Protein AF-A0A816QU02-F1 (afdb_monomer)

Secondary structure (DSSP, 8-state):
-----PPP------------------------------------------TTS-----------TT--TT-EEETTEEE----STT-PPTT--PPPHHHHHHHGGGGTT---SSS--SSSBPP-SSSS--EE-STTTTS-S--SS--EET-

pLDDT: mean 75.68, std 21.45, range [37.53, 97.0]

Solvent-accessible surface area (backbone atoms only — not comparable to full-atom values): 10124 Å² total; per-residue (Å²): 136,88,85,83,83,84,85,86,84,86,83,86,82,86,84,86,83,88,80,88,88,80,92,78,94,74,84,91,70,91,75,84,80,80,82,79,82,77,82,79,80,78,71,81,77,75,85,62,84,65,86,78,71,82,71,80,72,74,79,54,89,49,80,61,92,73,59,54,89,41,38,38,75,55,73,62,41,67,46,68,48,62,26,54,84,70,62,60,60,93,96,54,73,67,52,40,62,73,56,43,72,64,47,21,68,64,38,37,64,19,32,52,68,84,34,64,24,91,53,40,61,42,68,38,64,46,99,63,63,43,31,5,35,69,94,43,41,61,42,75,49,65,20,90,57,29,51,36,81,75,73

Structure (mmCIF, N/CA/C/O backbone):
data_AF-A0A816QU02-F1
#
_entry.id   AF-A0A816QU02-F1
#
loop_
_atom_site.group_PDB
_atom_site.id
_atom_site.type_symbol
_atom_site.label_atom_id
_atom_site.label_alt_id
_atom_site.label_comp_id
_atom_site.label_asym_id
_atom_site.label_entity_id
_atom_site.label_seq_id
_atom_site.pdbx_PDB_ins_code
_atom_site.Cartn_x
_atom_site.Cartn_y
_atom_site.Cartn_z
_atom_site.occupancy
_atom_site.B_iso_or_equiv
_atom_site.auth_seq_id
_atom_site.auth_comp_id
_atom_site.auth_asym_id
_atom_site.auth_atom_id
_atom_site.pdbx_PDB_model_num
ATOM 1 N N . ALA A 1 1 ? 22.521 -10.669 -33.849 1.00 44.19 1 ALA A N 1
ATOM 2 C CA . ALA A 1 1 ? 23.057 -11.299 -32.629 1.00 44.19 1 ALA A CA 1
ATOM 3 C C . ALA A 1 1 ? 23.754 -10.208 -31.837 1.00 44.19 1 ALA A C 1
ATOM 5 O O . ALA A 1 1 ? 24.715 -9.640 -32.338 1.00 44.19 1 ALA A O 1
ATOM 6 N N . THR A 1 2 ? 23.190 -9.823 -30.696 1.00 39.41 2 THR A N 1
ATOM 7 C CA . THR A 1 2 ? 23.664 -8.689 -29.894 1.00 39.41 2 THR A CA 1
ATOM 8 C C . THR A 1 2 ? 24.495 -9.252 -28.750 1.00 39.41 2 THR A C 1
ATOM 10 O O . THR A 1 2 ? 23.981 -10.009 -27.931 1.00 39.41 2 THR A O 1
ATOM 13 N N . THR A 1 3 ? 25.791 -8.959 -28.749 1.00 37.53 3 THR A N 1
ATOM 14 C CA . THR A 1 3 ? 26.752 -9.481 -27.773 1.00 37.53 3 THR A CA 1
ATOM 15 C C . THR A 1 3 ? 26.798 -8.537 -26.574 1.00 37.53 3 THR A C 1
ATOM 17 O O . THR A 1 3 ? 27.266 -7.407 -26.698 1.00 37.53 3 THR A O 1
ATOM 20 N N . THR A 1 4 ? 26.294 -8.978 -25.422 1.00 43.50 4 THR A N 1
ATOM 21 C CA . THR A 1 4 ? 26.358 -8.215 -24.167 1.00 43.50 4 THR A CA 1
ATOM 22 C C . THR A 1 4 ? 27.614 -8.616 -23.398 1.00 43.50 4 THR A C 1
ATOM 24 O O . THR A 1 4 ? 27.720 -9.739 -22.910 1.00 43.50 4 THR A O 1
ATOM 27 N N . THR A 1 5 ? 28.575 -7.698 -23.302 1.00 41.12 5 THR A N 1
ATOM 28 C CA . THR A 1 5 ? 29.811 -7.852 -22.523 1.00 41.12 5 THR A CA 1
ATOM 29 C C . THR A 1 5 ? 29.542 -7.472 -21.068 1.00 41.12 5 THR A C 1
ATOM 31 O O . THR A 1 5 ? 29.251 -6.313 -20.779 1.00 41.12 5 THR A O 1
ATOM 34 N N . ALA A 1 6 ? 29.634 -8.431 -20.146 1.00 41.62 6 ALA A N 1
ATOM 35 C CA . ALA A 1 6 ? 29.577 -8.166 -18.710 1.00 41.62 6 ALA A CA 1
ATOM 36 C C . ALA A 1 6 ? 30.944 -7.667 -18.212 1.00 41.62 6 ALA A C 1
ATOM 38 O O . ALA A 1 6 ? 31.968 -8.307 -18.454 1.00 41.62 6 ALA A O 1
ATOM 39 N N . ALA A 1 7 ? 30.961 -6.519 -17.533 1.00 43.09 7 ALA A N 1
ATOM 40 C CA . ALA A 1 7 ? 32.148 -5.974 -16.885 1.00 43.09 7 ALA A CA 1
ATOM 41 C C . ALA A 1 7 ? 32.242 -6.488 -15.440 1.00 43.09 7 ALA A C 1
ATOM 43 O O . ALA A 1 7 ? 31.294 -6.361 -14.666 1.00 43.09 7 ALA A O 1
ATOM 44 N N . THR A 1 8 ? 33.395 -7.050 -15.083 1.00 49.03 8 THR A N 1
ATOM 45 C CA . THR A 1 8 ? 33.705 -7.539 -13.734 1.00 49.03 8 THR A CA 1
ATOM 46 C C . THR A 1 8 ? 34.534 -6.485 -13.003 1.00 49.03 8 THR A C 1
ATOM 48 O O . THR A 1 8 ? 35.622 -6.134 -13.457 1.00 49.03 8 THR A O 1
ATOM 51 N N . THR A 1 9 ? 34.042 -5.976 -11.872 1.00 49.06 9 THR A N 1
ATOM 52 C CA . THR A 1 9 ? 34.770 -5.027 -11.014 1.00 49.06 9 THR A CA 1
ATOM 53 C C . THR A 1 9 ? 35.273 -5.741 -9.763 1.00 49.06 9 THR A C 1
ATOM 55 O O . THR A 1 9 ? 34.483 -6.245 -8.970 1.00 49.06 9 THR A O 1
ATOM 58 N N . THR A 1 10 ? 36.593 -5.776 -9.581 1.00 44.19 10 THR A N 1
ATOM 59 C CA . THR A 1 10 ? 37.257 -6.352 -8.403 1.00 44.19 10 THR A CA 1
ATOM 60 C C . THR A 1 10 ? 37.501 -5.256 -7.368 1.00 44.19 10 THR A C 1
ATOM 62 O O . THR A 1 10 ? 38.165 -4.267 -7.672 1.00 44.19 10 THR A O 1
ATOM 65 N N . ILE A 1 11 ? 36.988 -5.424 -6.146 1.00 51.78 11 ILE A N 1
ATOM 66 C CA . ILE A 1 11 ? 37.236 -4.512 -5.020 1.00 51.78 11 ILE A CA 1
ATOM 67 C C . ILE A 1 11 ? 38.201 -5.196 -4.048 1.00 51.78 11 ILE A C 1
ATOM 69 O O . ILE A 1 11 ? 37.881 -6.236 -3.478 1.00 51.78 11 ILE A O 1
ATOM 73 N N . THR A 1 12 ? 39.378 -4.602 -3.851 1.00 48.50 12 THR A N 1
ATOM 74 C CA . THR A 1 12 ? 40.391 -5.058 -2.888 1.00 48.50 12 THR A CA 1
ATOM 75 C C . THR A 1 12 ? 40.225 -4.286 -1.583 1.00 48.50 12 THR A C 1
ATOM 77 O O . THR A 1 12 ? 40.406 -3.070 -1.561 1.00 48.50 12 THR A O 1
ATOM 80 N N . THR A 1 13 ? 39.893 -4.971 -0.488 1.00 42.16 13 THR A N 1
ATOM 81 C CA . THR A 1 13 ? 39.843 -4.376 0.858 1.00 42.16 13 THR A CA 1
ATOM 82 C C . THR A 1 13 ? 41.033 -4.864 1.680 1.00 42.16 13 THR A C 1
ATOM 84 O O . THR A 1 13 ? 41.154 -6.050 1.977 1.00 42.16 13 THR A O 1
ATOM 87 N N . THR A 1 14 ? 41.929 -3.945 2.040 1.00 48.09 14 THR A N 1
ATOM 88 C CA . THR A 1 14 ? 43.099 -4.213 2.887 1.00 48.09 14 THR A CA 1
ATOM 89 C C . THR A 1 14 ? 42.711 -4.032 4.353 1.00 48.09 14 THR A C 1
ATOM 91 O O . THR A 1 14 ? 42.444 -2.913 4.784 1.00 48.09 14 THR A O 1
ATOM 94 N N . ALA A 1 15 ? 42.676 -5.119 5.126 1.00 40.62 15 ALA A N 1
ATOM 95 C CA . ALA A 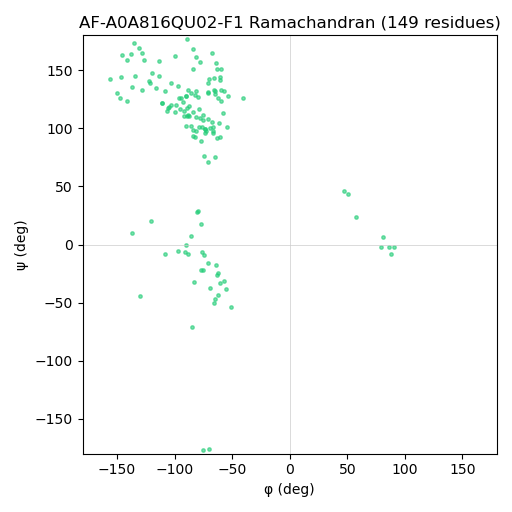1 15 ? 42.513 -5.056 6.576 1.00 40.62 15 ALA A CA 1
ATOM 96 C C . ALA A 1 15 ? 43.890 -4.957 7.255 1.00 40.62 15 ALA A C 1
ATOM 98 O O . ALA A 1 15 ? 44.718 -5.860 7.140 1.00 40.62 15 ALA A O 1
ATOM 99 N N . THR A 1 16 ? 44.131 -3.855 7.966 1.00 41.28 16 THR A N 1
ATOM 100 C CA . THR A 1 16 ? 45.348 -3.620 8.755 1.00 41.28 16 THR A CA 1
ATOM 101 C C . THR A 1 16 ? 45.122 -4.107 10.187 1.00 41.28 16 THR A C 1
ATOM 103 O O . THR A 1 16 ? 44.292 -3.549 10.898 1.00 41.28 16 THR A O 1
ATOM 106 N N . SER A 1 17 ? 45.861 -5.132 10.619 1.00 46.22 17 SER A N 1
ATOM 107 C CA . SER A 1 17 ? 45.850 -5.630 12.003 1.00 46.22 17 SER A CA 1
ATOM 108 C C . SER A 1 17 ? 47.098 -5.152 12.747 1.00 46.22 17 SER A C 1
ATOM 110 O O . SER A 1 17 ? 48.220 -5.464 12.349 1.00 46.22 17 SER A O 1
ATOM 112 N N . THR A 1 18 ? 46.918 -4.406 13.837 1.00 44.12 18 THR A N 1
ATOM 113 C CA . THR A 1 18 ? 47.986 -3.986 14.755 1.00 44.12 18 THR A CA 1
ATOM 114 C C . THR A 1 18 ? 48.318 -5.109 15.742 1.00 44.12 18 THR A C 1
ATOM 116 O O . THR A 1 18 ? 47.431 -5.711 16.340 1.00 44.12 18 THR A O 1
ATOM 119 N N . THR A 1 19 ? 49.609 -5.409 15.906 1.00 40.69 19 THR A N 1
ATOM 120 C CA . THR A 1 19 ? 50.116 -6.462 16.805 1.00 40.69 19 THR A CA 1
ATOM 121 C C . THR A 1 19 ? 50.861 -5.816 17.973 1.00 40.69 19 THR A C 1
ATOM 123 O O . THR A 1 19 ? 5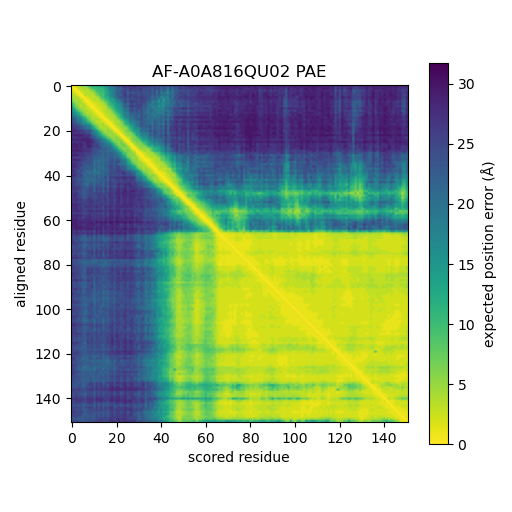1.831 -5.094 17.750 1.00 40.69 19 THR A O 1
ATOM 126 N N . SER A 1 20 ? 50.425 -6.081 19.208 1.00 47.03 20 SER A N 1
ATOM 127 C CA . SER A 1 20 ? 51.159 -5.740 20.436 1.00 47.03 20 SER A CA 1
ATOM 128 C C . SER A 1 20 ? 52.158 -6.844 20.783 1.00 47.03 20 SER A C 1
ATOM 130 O O . SER A 1 20 ? 51.810 -8.021 20.829 1.00 47.03 20 SER A O 1
ATOM 132 N N . THR A 1 21 ? 53.405 -6.455 21.039 1.00 50.50 21 THR A N 1
ATOM 133 C CA . THR A 1 21 ? 54.530 -7.336 21.378 1.00 50.50 21 THR A CA 1
ATOM 134 C C . THR A 1 21 ? 54.635 -7.586 22.882 1.00 50.50 21 THR A C 1
ATOM 136 O O . THR A 1 21 ? 54.647 -6.646 23.674 1.00 50.50 21 THR A O 1
ATOM 139 N N . THR A 1 22 ? 54.813 -8.843 23.289 1.00 43.75 22 THR A N 1
ATOM 140 C CA . THR A 1 22 ? 55.368 -9.221 24.600 1.00 43.75 22 THR A CA 1
ATOM 141 C C . THR A 1 22 ? 56.274 -10.437 24.407 1.00 43.75 22 THR A C 1
ATOM 143 O O . THR A 1 22 ? 55.860 -11.443 23.837 1.00 43.75 22 THR A O 1
ATOM 146 N N . SER A 1 23 ? 57.533 -10.297 24.829 1.00 48.28 23 SER A N 1
ATOM 147 C CA . SER A 1 23 ? 58.605 -11.286 24.688 1.00 48.28 23 SER A CA 1
ATOM 148 C C . SER A 1 23 ? 58.559 -12.351 25.779 1.00 48.28 23 SER A C 1
ATOM 150 O O . SER A 1 23 ? 58.644 -12.013 26.956 1.00 48.28 23 SER A O 1
ATOM 152 N N . THR A 1 24 ? 58.592 -13.625 25.384 1.00 39.78 24 THR A N 1
ATOM 153 C CA . THR A 1 24 ? 59.089 -14.733 26.215 1.00 39.78 24 THR A CA 1
ATOM 154 C C . THR A 1 24 ? 59.741 -15.801 25.340 1.00 39.78 24 THR A C 1
ATOM 156 O O . THR A 1 24 ? 59.139 -16.309 24.398 1.00 39.78 24 THR A O 1
ATOM 159 N N . THR A 1 25 ? 60.983 -16.133 25.683 1.00 48.84 25 THR A N 1
ATOM 160 C CA . THR A 1 25 ? 61.807 -17.213 25.133 1.00 48.84 25 THR A CA 1
ATOM 161 C C . THR A 1 25 ? 61.132 -18.571 25.334 1.00 48.84 25 THR A C 1
ATOM 163 O O . THR A 1 25 ? 60.843 -18.951 26.468 1.00 48.84 25 THR A O 1
ATOM 166 N N . SER A 1 26 ? 60.901 -19.329 24.259 1.00 42.44 26 SER A N 1
ATOM 167 C CA . SER A 1 26 ? 60.522 -20.744 24.337 1.00 42.44 26 SER A CA 1
ATOM 168 C C . SER A 1 26 ? 60.887 -21.505 23.065 1.00 42.44 26 SER A C 1
ATOM 170 O O . SER A 1 26 ? 60.839 -20.987 21.954 1.00 42.44 26 SER A O 1
ATOM 172 N N . THR A 1 27 ? 61.307 -22.742 23.298 1.00 43.00 27 THR A N 1
ATOM 173 C CA . THR A 1 27 ? 61.798 -23.778 22.387 1.00 43.00 27 THR A CA 1
ATOM 174 C C . THR A 1 27 ? 61.042 -23.907 21.063 1.00 43.00 27 THR A C 1
ATOM 176 O O . THR A 1 27 ? 59.837 -24.152 21.037 1.00 43.00 27 THR A O 1
ATOM 179 N N . THR A 1 28 ? 61.797 -23.836 19.964 1.00 44.72 28 THR A N 1
ATOM 180 C CA . THR A 1 28 ? 61.350 -24.047 18.583 1.00 44.72 28 THR A CA 1
ATOM 181 C C . THR A 1 28 ? 60.932 -25.500 18.356 1.00 44.72 28 THR A C 1
ATOM 183 O O . THR A 1 28 ? 61.759 -26.360 18.067 1.00 44.72 28 THR A O 1
ATOM 186 N N . SER A 1 29 ? 59.634 -25.771 18.462 1.00 47.84 29 SER A N 1
ATOM 187 C CA . SER A 1 29 ? 58.995 -26.892 17.768 1.00 47.84 29 SER A CA 1
ATOM 188 C C . SER A 1 29 ? 58.382 -26.344 16.483 1.00 47.84 29 SER A C 1
ATOM 190 O O . SER A 1 29 ? 57.643 -25.362 16.522 1.00 47.84 29 SER A O 1
ATOM 192 N N . ALA A 1 30 ? 58.722 -26.932 15.337 1.00 51.47 30 ALA A N 1
ATOM 193 C CA . ALA A 1 30 ? 58.169 -26.529 14.050 1.00 51.47 30 ALA A CA 1
ATOM 194 C C . ALA A 1 30 ? 56.682 -26.913 13.993 1.00 51.47 30 ALA A C 1
ATOM 196 O O . ALA A 1 30 ? 56.337 -28.072 13.779 1.00 51.47 30 ALA A O 1
ATOM 197 N N . ILE A 1 31 ? 55.800 -25.940 14.224 1.00 54.56 31 ILE A N 1
ATOM 198 C CA . ILE A 1 31 ? 54.359 -26.093 14.028 1.00 54.56 31 ILE A CA 1
ATOM 199 C C . ILE A 1 31 ? 54.067 -25.748 12.568 1.00 54.56 31 ILE A C 1
ATOM 201 O O . ILE A 1 31 ? 54.201 -24.602 12.143 1.00 54.56 31 ILE A O 1
ATOM 205 N N . THR A 1 32 ? 53.690 -26.754 11.782 1.00 50.41 32 THR A N 1
ATOM 206 C CA . THR A 1 32 ? 53.179 -26.568 10.423 1.00 50.41 32 THR A CA 1
ATOM 207 C C . THR A 1 32 ? 51.758 -26.013 10.508 1.00 50.41 32 THR A C 1
ATOM 209 O O . THR A 1 32 ? 50.795 -26.754 10.689 1.00 50.41 32 THR A O 1
ATOM 212 N N . THR A 1 33 ? 51.619 -24.692 10.411 1.00 47.22 33 THR A N 1
ATOM 213 C CA . THR A 1 33 ? 50.313 -24.024 10.365 1.00 47.22 33 THR A CA 1
ATOM 214 C C . THR A 1 33 ? 49.687 -24.220 8.986 1.00 47.22 33 THR A C 1
ATOM 216 O O . THR A 1 33 ? 50.126 -23.630 8.001 1.00 47.22 33 THR A O 1
ATOM 219 N N . ILE A 1 34 ? 48.660 -25.065 8.908 1.00 61.88 34 ILE A N 1
ATOM 220 C CA . ILE A 1 34 ? 47.858 -25.260 7.697 1.00 61.88 34 ILE A CA 1
ATOM 221 C C . ILE A 1 34 ? 46.813 -24.140 7.647 1.00 61.88 34 ILE A C 1
ATOM 223 O O . ILE A 1 34 ? 45.737 -24.240 8.237 1.00 61.88 34 ILE A O 1
ATOM 227 N N . THR A 1 35 ? 47.135 -23.041 6.966 1.00 50.81 35 THR A N 1
ATOM 228 C CA . THR A 1 35 ? 46.182 -21.952 6.722 1.00 50.81 35 THR A CA 1
ATOM 229 C C . THR A 1 35 ? 45.170 -22.406 5.674 1.00 50.81 35 THR A C 1
ATOM 231 O O . THR A 1 35 ? 45.447 -22.400 4.478 1.00 50.81 35 THR A O 1
ATOM 234 N N . THR A 1 36 ? 43.988 -22.829 6.123 1.00 59.78 36 THR A N 1
ATOM 235 C CA . THR A 1 36 ? 42.878 -23.180 5.229 1.00 59.78 36 THR A CA 1
ATOM 236 C C . THR A 1 36 ? 42.119 -21.906 4.869 1.00 59.78 36 THR A C 1
ATOM 238 O O . THR A 1 36 ? 41.241 -21.454 5.603 1.00 59.78 36 THR A O 1
ATOM 241 N N . THR A 1 37 ? 42.483 -21.288 3.748 1.00 54.69 37 THR A N 1
ATOM 242 C CA . THR A 1 37 ? 41.771 -20.128 3.203 1.00 54.69 37 THR A CA 1
ATOM 243 C C . THR A 1 37 ? 40.453 -20.593 2.588 1.00 54.69 37 THR A C 1
ATOM 245 O O . THR A 1 37 ? 40.418 -21.095 1.467 1.00 54.69 37 THR A O 1
ATOM 248 N N . THR A 1 38 ? 39.355 -20.436 3.326 1.00 61.12 38 THR A N 1
ATOM 249 C CA . THR A 1 38 ? 38.008 -20.653 2.784 1.00 61.12 38 THR A CA 1
ATOM 250 C C . THR A 1 38 ? 37.599 -19.399 2.019 1.00 61.12 38 THR A C 1
ATOM 252 O O . THR A 1 38 ? 37.381 -18.348 2.617 1.00 61.12 38 THR A O 1
ATOM 255 N N . ALA A 1 39 ? 37.532 -19.487 0.691 1.00 59.16 39 ALA A N 1
ATOM 256 C CA . ALA A 1 39 ? 37.009 -18.407 -0.135 1.00 59.16 39 ALA A CA 1
ATOM 257 C C . ALA A 1 39 ? 35.491 -18.305 0.073 1.00 59.16 39 ALA A C 1
ATOM 259 O O . ALA A 1 39 ? 34.735 -19.170 -0.365 1.00 59.16 39 ALA A O 1
ATOM 260 N N . ILE A 1 40 ? 35.041 -17.253 0.759 1.00 57.66 40 ILE A N 1
ATOM 261 C CA . ILE A 1 40 ? 33.619 -16.926 0.860 1.00 57.66 40 ILE A CA 1
ATOM 262 C C . ILE A 1 40 ? 33.238 -16.244 -0.455 1.00 57.66 40 ILE A C 1
ATOM 264 O O . ILE A 1 40 ? 33.551 -15.075 -0.676 1.00 57.66 40 ILE A O 1
ATOM 268 N N . VAL A 1 41 ? 32.601 -16.988 -1.359 1.00 58.94 41 VAL A N 1
ATOM 269 C CA . VAL A 1 41 ? 31.993 -16.411 -2.561 1.00 58.94 41 VAL A CA 1
ATOM 270 C C . VAL A 1 41 ? 30.745 -15.658 -2.114 1.00 58.94 41 VAL A C 1
ATOM 272 O O . VAL A 1 41 ? 29.693 -16.249 -1.888 1.00 58.94 41 VAL A O 1
ATOM 275 N N . VAL A 1 42 ? 30.872 -14.344 -1.943 1.00 43.81 42 VAL A N 1
ATOM 276 C CA . VAL A 1 42 ? 29.729 -13.463 -1.700 1.00 43.81 42 VAL A CA 1
ATOM 277 C C . VAL A 1 42 ? 29.039 -13.250 -3.045 1.00 43.81 42 VAL A C 1
ATOM 279 O O . VAL A 1 42 ? 29.388 -12.347 -3.800 1.00 43.81 42 VAL A O 1
ATOM 282 N N . THR A 1 43 ? 28.095 -14.121 -3.401 1.00 45.91 43 THR A N 1
ATOM 283 C CA . THR A 1 43 ? 27.184 -13.830 -4.513 1.00 45.91 43 THR A CA 1
ATOM 284 C C . THR A 1 43 ? 26.376 -12.586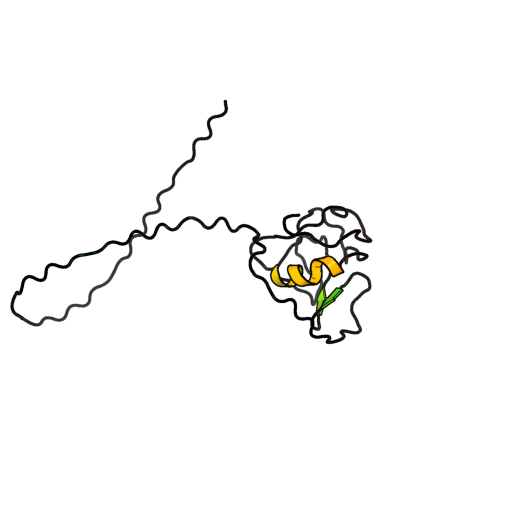 -4.146 1.00 45.91 43 THR A C 1
ATOM 286 O O . THR A 1 43 ? 25.763 -12.586 -3.074 1.00 45.91 43 THR A O 1
ATOM 289 N N . PRO A 1 44 ? 26.355 -11.531 -4.983 1.00 48.44 44 PRO A N 1
ATOM 290 C CA . PRO A 1 44 ? 25.462 -10.407 -4.759 1.00 48.44 44 PRO A CA 1
ATOM 291 C C . PRO A 1 44 ? 24.039 -10.959 -4.733 1.00 48.44 44 PRO A C 1
ATOM 293 O O . PRO A 1 44 ? 23.550 -11.493 -5.727 1.00 48.44 44 PRO A O 1
ATOM 296 N N . SER A 1 45 ? 23.406 -10.893 -3.563 1.00 48.25 45 SER A N 1
ATOM 297 C CA . SER A 1 45 ? 21.997 -11.226 -3.428 1.00 48.25 45 SER A CA 1
ATOM 298 C C . SER A 1 45 ? 21.233 -10.160 -4.198 1.00 48.25 45 SER A C 1
ATOM 300 O O . SER A 1 45 ? 21.049 -9.041 -3.719 1.00 48.25 45 SER A O 1
ATOM 302 N N . THR A 1 46 ? 20.849 -10.471 -5.434 1.00 54.53 46 THR A N 1
ATOM 303 C CA . THR A 1 46 ? 19.791 -9.745 -6.129 1.00 54.53 46 THR A CA 1
ATOM 304 C C . THR A 1 46 ? 18.535 -9.969 -5.312 1.00 54.53 46 THR A C 1
ATOM 306 O O . THR A 1 46 ? 17.870 -10.994 -5.469 1.00 54.53 46 THR A O 1
ATOM 309 N N . ALA A 1 47 ? 18.277 -9.052 -4.379 1.00 56.00 47 ALA A N 1
ATOM 310 C CA . ALA A 1 47 ? 17.095 -9.057 -3.542 1.00 56.00 47 ALA A CA 1
ATOM 311 C C . ALA A 1 47 ? 15.878 -9.111 -4.464 1.00 56.00 47 ALA A C 1
ATOM 313 O O . ALA A 1 47 ? 15.520 -8.149 -5.138 1.00 56.00 47 ALA A O 1
ATOM 314 N N . THR A 1 48 ? 15.324 -10.307 -4.579 1.00 68.69 48 THR A N 1
ATOM 315 C CA . THR A 1 48 ? 14.145 -10.585 -5.378 1.00 68.69 48 THR A CA 1
ATOM 316 C C . THR A 1 48 ? 12.983 -10.549 -4.410 1.00 68.69 48 THR A C 1
ATOM 318 O O . THR A 1 48 ? 13.081 -11.083 -3.304 1.00 68.69 48 THR A O 1
ATOM 321 N N . CYS A 1 49 ? 11.890 -9.917 -4.815 1.00 71.12 49 CYS A N 1
ATOM 322 C CA . CYS A 1 49 ? 10.636 -9.968 -4.084 1.00 71.12 49 CYS A CA 1
ATOM 323 C C . CYS A 1 49 ? 10.172 -11.425 -4.000 1.00 71.12 49 CYS A C 1
ATOM 325 O O . CYS A 1 49 ? 9.564 -11.949 -4.928 1.00 71.12 49 CYS A O 1
ATOM 327 N N . SER A 1 50 ? 10.544 -12.109 -2.918 1.00 69.06 50 SER A N 1
ATOM 328 C CA . SER A 1 50 ? 10.304 -13.537 -2.743 1.00 69.06 50 SER A CA 1
ATOM 329 C C . SER A 1 50 ? 9.279 -13.759 -1.646 1.00 69.06 50 SER A C 1
ATOM 331 O O . SER A 1 50 ? 9.482 -13.385 -0.492 1.00 69.06 50 SER A O 1
ATOM 333 N N . SER A 1 51 ? 8.187 -14.428 -2.005 1.00 61.81 51 SER A N 1
ATOM 334 C CA . SER A 1 51 ? 7.081 -14.784 -1.107 1.00 61.81 51 SER A CA 1
ATOM 335 C C . SER A 1 51 ? 7.373 -16.033 -0.258 1.00 61.81 51 SER A C 1
ATOM 337 O O . SER A 1 51 ? 6.472 -16.799 0.063 1.00 61.81 51 SER A O 1
ATOM 339 N N . THR A 1 52 ? 8.640 -16.325 0.056 1.00 54.69 52 THR A N 1
ATOM 340 C CA . THR A 1 52 ? 9.011 -17.572 0.756 1.00 54.69 52 THR A CA 1
ATOM 341 C C . THR A 1 52 ? 8.980 -17.469 2.273 1.00 54.69 52 THR A C 1
ATOM 343 O O . THR A 1 52 ? 9.074 -18.492 2.949 1.00 54.69 52 THR A O 1
ATOM 346 N N . VAL A 1 53 ? 8.801 -16.273 2.832 1.00 56.00 53 VAL A N 1
ATOM 347 C CA . VAL A 1 53 ? 8.507 -16.151 4.258 1.00 56.00 53 VAL A CA 1
ATOM 348 C C . VAL A 1 53 ? 7.002 -16.301 4.413 1.00 56.00 53 VAL A C 1
ATOM 350 O O . VAL A 1 53 ? 6.246 -15.376 4.127 1.00 56.00 53 VAL A O 1
ATOM 353 N N . ALA A 1 54 ? 6.571 -17.487 4.845 1.00 53.72 54 ALA A N 1
ATOM 354 C CA . ALA A 1 54 ? 5.222 -17.714 5.342 1.00 53.72 54 ALA A CA 1
ATOM 355 C C . ALA A 1 54 ? 5.037 -16.892 6.626 1.00 53.72 54 ALA A C 1
ATOM 357 O O . ALA A 1 54 ? 5.108 -17.406 7.740 1.00 53.72 54 ALA A O 1
ATOM 358 N N . THR A 1 55 ? 4.862 -15.582 6.472 1.00 63.25 55 THR A N 1
ATOM 359 C CA . THR A 1 55 ? 4.439 -14.710 7.553 1.00 63.25 55 THR A CA 1
ATOM 360 C C . THR A 1 55 ? 3.013 -15.116 7.865 1.00 63.25 55 THR A C 1
ATOM 362 O O . THR A 1 55 ? 2.094 -14.870 7.087 1.00 63.25 55 THR A O 1
ATOM 365 N N . SER A 1 56 ? 2.827 -15.809 8.981 1.00 70.75 56 SER A N 1
ATOM 366 C CA . SER A 1 56 ? 1.502 -16.122 9.493 1.00 70.75 56 SER A CA 1
ATOM 367 C C . SER A 1 56 ? 0.782 -14.809 9.788 1.00 70.75 56 SER A C 1
ATOM 369 O O . SER A 1 56 ? 1.091 -14.117 10.758 1.00 70.75 56 SER A O 1
ATOM 371 N N . CYS A 1 57 ? -0.156 -14.454 8.914 1.00 79.44 57 CYS A N 1
ATOM 372 C CA . CYS A 1 57 ? -1.026 -13.298 9.060 1.00 79.44 57 CYS A CA 1
ATOM 373 C C . CYS A 1 57 ? -2.080 -13.604 10.123 1.00 79.44 57 CYS A C 1
ATOM 375 O O . CYS A 1 57 ? -3.226 -13.928 9.819 1.00 79.44 57 CYS A O 1
ATOM 377 N N . THR A 1 58 ? -1.675 -13.564 11.388 1.00 75.81 58 THR A N 1
ATOM 378 C CA . THR A 1 58 ? -2.591 -13.801 12.498 1.00 75.81 58 THR A CA 1
ATOM 379 C C . THR A 1 58 ? -3.396 -12.536 12.739 1.00 75.81 58 THR A C 1
ATOM 381 O O . THR A 1 58 ? -2.854 -11.484 13.078 1.00 75.81 58 THR A O 1
ATOM 384 N N . THR A 1 59 ? -4.705 -12.628 12.547 1.00 62.44 59 THR A N 1
ATOM 385 C CA . THR A 1 59 ? -5.615 -11.513 12.784 1.00 62.44 59 THR A CA 1
ATOM 386 C C . THR A 1 59 ? -5.973 -11.484 14.261 1.00 62.44 59 THR A C 1
ATOM 388 O O . THR A 1 59 ? -6.847 -12.217 14.714 1.00 62.44 59 THR A O 1
ATOM 391 N N . THR A 1 60 ? -5.314 -10.631 15.040 1.00 60.34 60 THR A N 1
ATOM 392 C CA . THR A 1 60 ? -5.863 -10.258 16.344 1.00 60.34 60 THR A CA 1
ATOM 393 C C . THR A 1 60 ? -6.966 -9.248 16.070 1.00 60.34 60 THR A C 1
ATOM 395 O O . THR A 1 60 ? -6.697 -8.132 15.621 1.00 60.34 60 THR A O 1
ATOM 398 N N . THR A 1 61 ? -8.220 -9.657 16.263 1.00 53.59 61 THR A N 1
ATOM 399 C CA . THR A 1 61 ? -9.405 -8.818 16.051 1.00 53.59 61 THR A CA 1
ATOM 400 C C . THR A 1 61 ? -9.489 -7.746 17.138 1.00 53.59 61 THR A C 1
ATOM 402 O O . THR A 1 61 ? -10.322 -7.798 18.034 1.00 53.59 61 THR A O 1
ATOM 405 N N . SER A 1 62 ? -8.591 -6.769 17.077 1.00 56.56 62 SER A N 1
ATOM 406 C CA . SER A 1 62 ? -8.729 -5.515 17.800 1.00 56.56 62 SER A CA 1
ATOM 407 C C . SER A 1 62 ? -9.476 -4.567 16.869 1.00 56.56 62 SER A C 1
ATOM 409 O O . SER A 1 62 ? -8.923 -4.100 15.872 1.00 56.56 62 SER A O 1
ATOM 411 N N . ILE A 1 63 ? -10.772 -4.384 17.120 1.00 55.44 63 ILE A N 1
ATOM 412 C CA . ILE A 1 63 ? -11.638 -3.531 16.304 1.00 55.44 63 ILE A CA 1
ATOM 413 C C . ILE A 1 63 ? -11.202 -2.068 16.439 1.00 55.44 63 ILE A C 1
ATOM 415 O O . ILE A 1 63 ? -11.536 -1.388 17.405 1.00 55.44 63 ILE A O 1
ATOM 419 N N . VAL A 1 64 ? -10.471 -1.553 15.452 1.00 59.16 64 VAL A N 1
ATOM 420 C CA . VAL A 1 64 ? -10.339 -0.102 15.288 1.00 59.16 64 VAL A CA 1
ATOM 421 C C . VAL A 1 64 ? -11.644 0.383 14.678 1.00 59.16 64 VAL A C 1
ATOM 423 O O . VAL A 1 64 ? -11.875 0.218 13.483 1.00 59.16 64 VAL A O 1
ATOM 426 N N . SER A 1 65 ? -12.537 0.949 15.487 1.00 64.38 65 SER A N 1
ATOM 427 C CA . SER A 1 65 ? -13.872 1.357 15.028 1.00 64.38 65 SER A CA 1
ATOM 428 C C . SER A 1 65 ? -13.889 2.664 14.215 1.00 64.38 65 SER A C 1
ATOM 430 O O . SER A 1 65 ? -14.941 3.291 14.118 1.00 64.38 65 SER A O 1
ATOM 432 N N . THR A 1 66 ? -12.751 3.126 13.682 1.00 84.69 66 THR A N 1
ATOM 433 C CA . THR A 1 66 ? -12.607 4.491 13.135 1.00 84.69 66 THR A CA 1
ATOM 434 C C . THR A 1 66 ? -11.843 4.600 11.813 1.00 84.69 66 THR A C 1
ATOM 436 O O . THR A 1 66 ? -11.530 5.719 11.413 1.00 84.69 66 THR A O 1
ATOM 439 N N . CYS A 1 67 ? -11.522 3.497 11.127 1.00 92.12 67 CYS A N 1
ATOM 440 C CA . CYS A 1 67 ? -10.887 3.611 9.810 1.00 92.12 67 CYS A CA 1
ATOM 441 C C . CYS A 1 67 ? -11.844 4.249 8.791 1.00 92.12 67 CYS A C 1
ATOM 443 O O . CYS A 1 67 ? -13.053 4.004 8.810 1.00 92.12 67 CYS A O 1
ATOM 445 N N . GLN A 1 68 ? -11.292 5.060 7.895 1.00 94.50 68 GLN A N 1
ATOM 446 C CA . GLN A 1 68 ? -12.024 5.715 6.815 1.00 94.50 68 GLN A CA 1
ATOM 447 C C . GLN A 1 68 ? -12.525 4.695 5.780 1.00 94.50 68 GLN A C 1
ATOM 449 O O . GLN A 1 68 ? -12.066 3.556 5.709 1.00 94.50 68 GLN A O 1
ATOM 454 N N . SER A 1 69 ? -13.463 5.099 4.920 1.00 94.06 69 SER A N 1
ATOM 455 C CA . SER A 1 69 ? -14.069 4.198 3.922 1.00 94.06 69 SER A CA 1
ATOM 456 C C . SER A 1 69 ? -13.078 3.652 2.881 1.00 94.06 69 SER A C 1
ATOM 458 O O . SER A 1 69 ? -13.297 2.564 2.338 1.00 94.06 69 SER A O 1
ATOM 460 N N . TYR A 1 70 ? -11.990 4.382 2.620 1.00 95.06 70 TYR A N 1
ATOM 461 C CA . TYR A 1 70 ? -10.892 3.998 1.725 1.00 95.06 70 TYR A CA 1
ATOM 462 C C . TYR A 1 70 ? -9.759 3.234 2.436 1.00 95.06 70 TYR A C 1
ATOM 464 O O . TYR A 1 70 ? -8.792 2.835 1.792 1.00 95.06 70 TYR A O 1
ATOM 472 N N . GLU A 1 71 ? -9.874 3.010 3.746 1.00 96.12 71 GLU A N 1
ATOM 473 C CA . GLU A 1 71 ? -8.883 2.304 4.556 1.00 96.12 71 GLU A CA 1
ATOM 474 C C . GLU A 1 71 ? -9.266 0.843 4.807 1.00 96.12 71 GLU A C 1
ATOM 476 O O . GLU A 1 71 ? -10.424 0.430 4.696 1.00 96.12 71 GLU A O 1
ATOM 481 N N . VAL A 1 72 ? -8.268 0.056 5.199 1.00 94.00 72 VAL A N 1
ATOM 482 C CA . VAL A 1 72 ? -8.433 -1.298 5.727 1.00 94.00 72 VAL A CA 1
ATOM 483 C C . VAL A 1 72 ? -7.955 -1.337 7.173 1.00 94.00 72 VAL A C 1
ATOM 485 O O . VAL A 1 72 ? -6.901 -0.794 7.505 1.00 94.00 72 VAL A O 1
ATOM 488 N N . SER A 1 73 ? -8.739 -1.974 8.042 1.00 93.19 73 SER A N 1
ATOM 489 C CA . SER A 1 73 ? -8.360 -2.184 9.439 1.00 93.19 73 SER A CA 1
ATOM 490 C C . SER A 1 73 ? -7.617 -3.507 9.583 1.00 93.19 73 SER A C 1
ATOM 492 O O . SER A 1 73 ? -8.118 -4.547 9.152 1.00 93.19 73 SER A O 1
ATOM 494 N N . TRP A 1 74 ? -6.440 -3.480 10.204 1.00 91.00 74 TRP A N 1
ATOM 495 C CA . TRP A 1 74 ? -5.679 -4.683 10.522 1.00 91.00 74 TRP A CA 1
ATOM 496 C C . TRP A 1 74 ? -4.847 -4.482 11.788 1.00 91.00 74 TRP A C 1
ATOM 498 O O . TRP A 1 74 ? -4.131 -3.494 11.920 1.00 91.00 74 TRP A O 1
ATOM 508 N N . ASN A 1 75 ? -4.942 -5.429 12.725 1.00 89.38 75 ASN A N 1
ATOM 509 C CA . ASN A 1 75 ? -4.157 -5.468 13.964 1.00 89.38 75 ASN A CA 1
ATOM 510 C C . ASN A 1 75 ? -4.100 -4.132 14.739 1.00 89.38 75 ASN A C 1
ATOM 512 O O . ASN A 1 75 ? -3.030 -3.694 15.149 1.00 89.38 75 ASN A O 1
ATOM 516 N N . GLY A 1 76 ? -5.239 -3.457 14.920 1.00 88.75 76 GLY A N 1
ATOM 517 C CA . GLY A 1 76 ? -5.261 -2.196 15.670 1.00 88.75 76 GLY A CA 1
ATOM 518 C C . GLY A 1 76 ? -4.823 -0.955 14.877 1.00 88.75 76 GLY A C 1
ATOM 519 O O . GLY A 1 76 ? -4.747 0.125 15.457 1.00 88.75 76 GLY A O 1
ATOM 520 N N . HIS A 1 77 ? -4.594 -1.073 13.566 1.00 92.06 77 HIS A N 1
ATOM 521 C CA . HIS A 1 77 ? -4.190 0.034 12.696 1.00 92.06 77 HIS A CA 1
ATOM 522 C C . HIS A 1 77 ? -5.106 0.184 11.474 1.00 92.06 77 HIS A C 1
ATOM 524 O O . HIS A 1 77 ? -5.793 -0.761 11.077 1.00 92.06 77 HIS A O 1
ATOM 530 N N . CYS A 1 78 ? -5.096 1.378 10.877 1.00 94.69 78 CYS A N 1
ATOM 531 C CA . CYS A 1 78 ? -5.742 1.676 9.601 1.00 94.69 78 CYS A CA 1
ATOM 532 C C . CYS A 1 78 ? -4.670 1.876 8.531 1.00 94.69 78 CYS A C 1
ATOM 534 O O . CYS A 1 78 ? -3.705 2.610 8.742 1.00 94.69 78 CYS A O 1
ATOM 536 N N . TYR A 1 79 ? -4.847 1.230 7.387 1.00 96.12 79 TYR A N 1
ATOM 537 C CA . TYR A 1 79 ? -3.932 1.315 6.257 1.00 96.12 79 TYR A CA 1
ATOM 538 C C . TYR A 1 79 ? -4.686 1.816 5.034 1.00 96.12 79 TYR A C 1
ATOM 540 O O . TYR A 1 79 ? -5.815 1.394 4.786 1.00 96.12 79 TYR A O 1
ATOM 548 N N . TYR A 1 80 ? -4.055 2.673 4.243 1.00 97.00 80 TYR A N 1
ATOM 549 C CA . TYR A 1 80 ? -4.577 3.130 2.960 1.00 97.00 80 TYR A CA 1
ATOM 550 C C . TYR A 1 80 ? -3.535 2.941 1.857 1.00 97.00 80 TYR A C 1
ATOM 552 O O . TYR A 1 80 ? -2.348 2.759 2.127 1.00 97.00 80 TYR A O 1
ATOM 560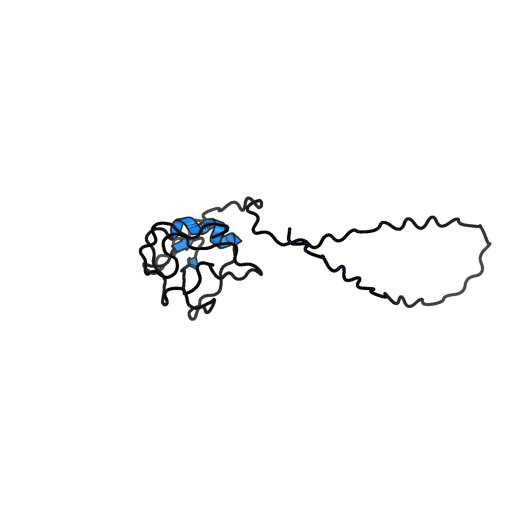 N N . LEU A 1 81 ? -3.986 3.027 0.607 1.00 96.44 81 LEU A N 1
ATOM 561 C CA . LEU A 1 81 ? -3.113 3.199 -0.552 1.00 96.44 81 LEU A CA 1
ATOM 562 C C . LEU A 1 81 ? -3.189 4.652 -1.008 1.00 96.44 81 LEU A C 1
ATOM 564 O O . LEU A 1 81 ? -4.267 5.245 -1.010 1.00 96.44 81 LEU A O 1
ATOM 568 N N . ASP A 1 82 ? -2.056 5.235 -1.380 1.00 95.12 82 ASP A N 1
ATOM 569 C CA . ASP A 1 82 ? -2.002 6.625 -1.823 1.00 95.12 82 ASP A CA 1
ATOM 570 C C . ASP A 1 82 ? -0.937 6.827 -2.895 1.00 95.12 82 ASP A C 1
ATOM 572 O O . ASP A 1 82 ? 0.116 6.191 -2.891 1.00 95.12 82 ASP A O 1
ATOM 576 N N . GLY A 1 83 ? -1.248 7.710 -3.835 1.00 94.56 83 GLY A N 1
ATOM 577 C CA . GLY A 1 83 ? -0.429 8.021 -4.995 1.00 94.56 83 GLY A CA 1
ATOM 578 C C . GLY A 1 83 ? 0.647 9.074 -4.766 1.00 94.56 83 GLY A C 1
ATOM 579 O O . GLY A 1 83 ? 1.279 9.495 -5.729 1.00 94.56 83 GLY A O 1
ATOM 580 N N . SER A 1 84 ? 0.870 9.512 -3.526 1.00 95.06 84 SER A N 1
ATOM 581 C CA . SER A 1 84 ? 1.775 10.622 -3.191 1.00 95.06 84 SER A CA 1
ATOM 582 C C . SER A 1 84 ? 3.262 10.234 -3.155 1.00 95.06 84 SER A C 1
ATOM 584 O O . SER A 1 84 ? 4.041 10.821 -2.407 1.00 95.06 84 SER A O 1
ATOM 586 N N . SER A 1 85 ? 3.672 9.230 -3.938 1.00 93.00 85 SER A N 1
ATOM 587 C CA . SER A 1 85 ? 5.070 8.781 -4.070 1.00 93.00 85 SER A CA 1
ATOM 588 C C . SER A 1 85 ? 5.783 8.510 -2.735 1.00 93.00 85 SER A C 1
ATOM 590 O O . SER A 1 85 ? 6.917 8.933 -2.526 1.00 93.00 85 SER A O 1
ATOM 592 N N . GLY A 1 86 ? 5.089 7.850 -1.804 1.00 91.75 86 GLY A N 1
ATOM 593 C CA . GLY A 1 86 ? 5.615 7.509 -0.479 1.00 91.75 86 GLY A CA 1
ATOM 594 C C . GLY A 1 86 ? 5.458 8.600 0.590 1.00 91.75 86 GLY A C 1
ATOM 595 O O . GLY A 1 86 ? 5.801 8.370 1.748 1.00 91.75 86 GLY A O 1
ATOM 596 N N . SER A 1 87 ? 4.907 9.768 0.243 1.00 95.00 87 SER A N 1
ATOM 597 C CA . SER A 1 87 ? 4.554 10.804 1.216 1.00 95.00 87 SER A CA 1
ATOM 598 C C . SER A 1 87 ? 3.278 10.420 1.969 1.00 95.00 87 SER A C 1
ATOM 600 O O . SER A 1 87 ? 2.192 10.409 1.394 1.00 95.00 87 SER A O 1
ATOM 602 N N . CYS A 1 88 ? 3.393 10.123 3.264 1.00 94.12 88 CYS A N 1
ATOM 603 C CA . CYS A 1 88 ? 2.241 9.794 4.104 1.00 94.12 88 CYS A CA 1
ATOM 604 C C . CYS A 1 88 ? 1.543 11.051 4.645 1.00 94.12 88 CYS A C 1
ATOM 606 O O . CYS A 1 88 ? 2.176 12.079 4.891 1.00 94.12 88 CYS A O 1
ATOM 608 N N . ALA A 1 89 ? 0.233 10.952 4.880 1.00 94.00 89 ALA A N 1
ATOM 609 C CA . ALA 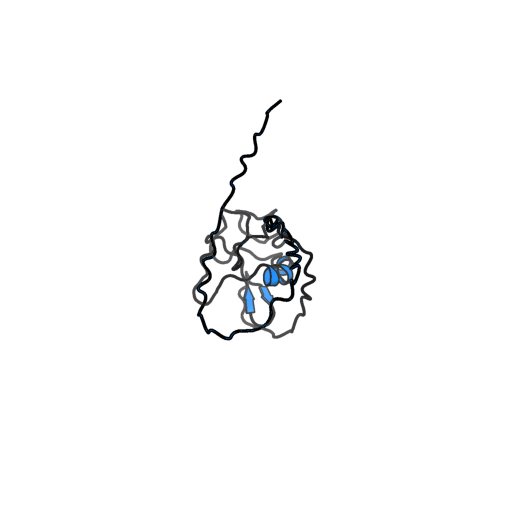A 1 89 ? -0.521 11.960 5.610 1.00 94.00 89 ALA A CA 1
ATOM 610 C C . ALA A 1 89 ? -0.025 12.056 7.063 1.00 94.00 89 ALA A C 1
ATOM 612 O O . ALA A 1 89 ? 0.522 11.101 7.621 1.00 94.00 89 ALA A O 1
ATOM 613 N N . THR A 1 90 ? -0.244 13.205 7.704 1.00 95.25 90 THR A N 1
ATOM 614 C CA . THR A 1 90 ? 0.131 13.413 9.108 1.00 95.25 90 THR A CA 1
ATOM 615 C C . THR A 1 90 ? -0.462 12.325 10.005 1.00 95.25 90 THR A C 1
ATOM 617 O O . THR A 1 90 ? -1.669 12.095 9.990 1.00 95.25 90 THR A O 1
ATOM 620 N N . GLY A 1 91 ? 0.386 11.681 10.811 1.00 93.56 91 GLY A N 1
ATOM 621 C CA . GLY A 1 91 ? -0.012 10.583 11.700 1.00 93.56 91 GLY A CA 1
ATOM 622 C C . GLY A 1 91 ? 0.087 9.188 11.076 1.00 93.56 91 GLY A C 1
ATOM 623 O O . GLY A 1 91 ? -0.136 8.208 11.781 1.00 93.56 91 GLY A O 1
ATOM 624 N N . TYR A 1 92 ? 0.473 9.089 9.802 1.00 96.12 92 TYR A N 1
ATOM 625 C CA . TYR A 1 92 ? 0.727 7.828 9.111 1.00 96.12 92 TYR A CA 1
ATOM 626 C C . TYR A 1 92 ? 2.204 7.681 8.748 1.00 96.12 92 TYR A C 1
ATOM 628 O O . TYR A 1 92 ? 2.948 8.653 8.619 1.00 96.12 92 TYR A O 1
ATOM 636 N N . SER A 1 93 ? 2.619 6.435 8.551 1.00 96.56 93 SER A N 1
ATOM 637 C CA . SER A 1 93 ? 3.945 6.056 8.074 1.00 96.56 93 SER A CA 1
ATOM 638 C C . SER A 1 93 ? 3.823 4.940 7.041 1.00 96.56 93 SER A C 1
ATOM 640 O O . SER A 1 93 ? 2.768 4.314 6.907 1.00 96.56 93 SER A O 1
ATOM 642 N N . LEU A 1 94 ? 4.891 4.709 6.277 1.00 96.44 94 LEU A N 1
ATOM 643 C CA . LEU A 1 94 ? 4.921 3.619 5.310 1.00 96.44 94 LEU A CA 1
ATOM 644 C C . LEU A 1 94 ? 4.843 2.270 6.034 1.00 96.44 94 LEU A C 1
ATOM 646 O O . LEU A 1 94 ? 5.574 2.015 6.993 1.00 96.44 94 LEU A O 1
ATOM 650 N N . ALA A 1 95 ? 3.959 1.398 5.555 1.00 95.62 95 ALA A N 1
ATOM 651 C CA . ALA A 1 95 ? 3.906 0.008 5.986 1.00 95.62 95 ALA A CA 1
ATOM 652 C C . ALA A 1 95 ? 5.018 -0.803 5.304 1.00 95.62 95 ALA A C 1
ATOM 654 O O . ALA A 1 95 ? 5.502 -0.431 4.237 1.00 95.62 95 ALA A O 1
ATOM 655 N N . THR A 1 96 ? 5.416 -1.926 5.898 1.00 94.06 96 THR A N 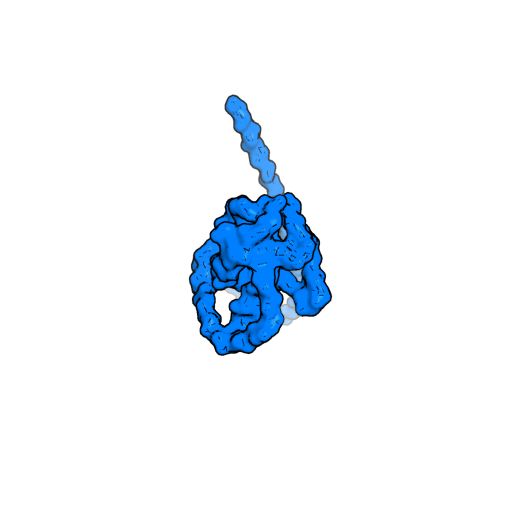1
ATOM 656 C CA . THR A 1 96 ? 6.374 -2.863 5.289 1.00 94.06 96 THR A CA 1
ATOM 657 C C . THR A 1 96 ? 5.678 -3.792 4.289 1.00 94.06 96 THR A C 1
ATOM 659 O O . THR A 1 96 ? 4.465 -4.017 4.364 1.00 94.06 96 THR A O 1
ATOM 662 N N . ASN A 1 97 ? 6.444 -4.422 3.396 1.00 92.44 97 ASN A N 1
ATOM 663 C CA . ASN A 1 97 ? 5.959 -5.482 2.510 1.00 92.44 97 ASN A CA 1
ATOM 664 C C . ASN A 1 97 ? 5.360 -6.652 3.303 1.00 92.44 97 ASN A C 1
ATOM 666 O O . ASN A 1 97 ? 4.416 -7.293 2.841 1.00 92.44 97 ASN A O 1
ATOM 670 N N . ALA A 1 98 ? 5.870 -6.930 4.509 1.00 90.75 98 ALA A N 1
ATOM 671 C CA . ALA A 1 98 ? 5.335 -7.975 5.380 1.00 90.75 98 ALA A CA 1
ATOM 672 C C . ALA A 1 98 ? 3.885 -7.683 5.798 1.00 90.75 98 ALA A C 1
ATOM 674 O O . ALA A 1 98 ? 3.036 -8.569 5.733 1.00 90.75 98 ALA A O 1
ATOM 675 N N . ILE A 1 99 ? 3.581 -6.432 6.160 1.00 93.00 99 ILE A N 1
ATOM 676 C CA . ILE A 1 99 ? 2.205 -6.008 6.447 1.00 93.00 99 ILE A CA 1
ATOM 677 C C . ILE A 1 99 ? 1.362 -6.095 5.177 1.00 93.00 99 ILE A C 1
ATOM 679 O O . ILE A 1 99 ? 0.274 -6.670 5.205 1.00 93.00 99 ILE A O 1
ATOM 683 N N . LEU A 1 100 ? 1.874 -5.574 4.057 1.00 92.88 100 LEU A N 1
ATOM 684 C CA . LEU A 1 100 ? 1.144 -5.545 2.793 1.00 92.88 100 LEU A CA 1
ATOM 685 C C . LEU A 1 100 ? 0.786 -6.952 2.295 1.00 92.88 100 LEU A C 1
ATOM 687 O O . LEU A 1 100 ? -0.306 -7.150 1.776 1.00 92.88 100 LEU A O 1
ATOM 691 N N . THR A 1 101 ? 1.636 -7.945 2.563 1.00 92.38 101 THR A N 1
ATOM 692 C CA . THR A 1 101 ? 1.354 -9.369 2.308 1.00 92.38 101 THR A CA 1
ATOM 693 C C . THR A 1 101 ? 0.064 -9.831 2.988 1.00 92.38 101 THR A C 1
ATOM 695 O O . THR A 1 101 ? -0.701 -10.591 2.402 1.00 92.38 101 THR A O 1
ATOM 698 N N . CYS A 1 102 ? -0.208 -9.347 4.201 1.00 92.94 102 CYS A N 1
ATOM 699 C CA . CYS A 1 102 ? -1.381 -9.743 4.974 1.00 92.94 102 CYS A CA 1
ATOM 700 C C . CYS A 1 102 ? -2.652 -8.978 4.605 1.00 92.94 102 CYS A C 1
ATOM 702 O O . CYS A 1 102 ? -3.746 -9.531 4.704 1.00 92.94 102 CYS A O 1
ATOM 704 N N . ILE A 1 103 ? -2.524 -7.713 4.204 1.00 94.56 103 ILE A N 1
ATOM 705 C CA . ILE A 1 103 ? -3.680 -6.822 4.025 1.00 94.56 103 ILE A CA 1
ATOM 706 C C . ILE A 1 103 ? -4.003 -6.513 2.567 1.00 94.56 103 ILE A C 1
ATOM 708 O O . ILE A 1 103 ? -5.026 -5.890 2.302 1.00 94.56 103 ILE A O 1
ATOM 712 N N . SER A 1 104 ? -3.153 -6.922 1.623 1.00 94.81 104 SER A N 1
ATOM 713 C CA . SER A 1 104 ? -3.268 -6.556 0.210 1.00 94.81 104 SER A CA 1
ATOM 714 C C . SER A 1 104 ? -4.664 -6.816 -0.341 1.00 94.81 104 SER A C 1
ATOM 716 O O . SER A 1 104 ? -5.317 -5.896 -0.820 1.00 94.81 104 SER A O 1
ATOM 718 N N . THR A 1 105 ? -5.175 -8.036 -0.190 1.00 94.25 105 THR A N 1
ATOM 719 C CA . THR A 1 105 ? -6.496 -8.440 -0.694 1.00 94.25 105 THR A CA 1
ATOM 720 C C . THR A 1 105 ? -7.659 -7.659 -0.074 1.00 94.25 105 THR A C 1
ATOM 722 O O . THR A 1 105 ? -8.697 -7.506 -0.717 1.00 94.25 105 THR A O 1
ATOM 725 N N . LEU A 1 106 ? -7.484 -7.097 1.127 1.00 95.50 106 LEU A N 1
ATOM 726 C CA . LEU A 1 106 ? -8.510 -6.317 1.826 1.00 95.50 106 LEU A CA 1
ATOM 727 C C . LEU A 1 106 ? -8.768 -4.955 1.169 1.00 95.50 106 LEU A C 1
ATOM 729 O O . LEU A 1 106 ? -9.789 -4.324 1.447 1.00 95.50 106 LEU A O 1
ATOM 733 N N . PHE A 1 107 ? -7.864 -4.499 0.296 1.00 96.19 107 PHE A N 1
ATOM 734 C CA . PHE A 1 107 ? -8.036 -3.263 -0.466 1.00 96.19 107 PHE A CA 1
ATOM 735 C C . PHE A 1 107 ? -9.014 -3.390 -1.639 1.00 96.19 107 PHE A C 1
ATOM 737 O O . PHE A 1 107 ? -9.349 -2.376 -2.253 1.00 96.19 107 PHE A O 1
ATOM 744 N N . ALA A 1 108 ? -9.518 -4.589 -1.948 1.00 96.06 108 ALA A N 1
ATOM 745 C CA . ALA A 1 108 ? -10.600 -4.739 -2.916 1.00 96.06 108 ALA A CA 1
ATOM 746 C C . ALA A 1 108 ? -11.823 -3.898 -2.494 1.00 96.06 108 ALA A C 1
ATOM 748 O O . ALA A 1 108 ? -12.245 -3.906 -1.338 1.00 96.06 108 ALA A O 1
ATOM 749 N N . GLY A 1 109 ? -12.373 -3.130 -3.433 1.00 95.69 109 GLY A N 1
ATOM 750 C CA . GLY A 1 109 ? -13.465 -2.187 -3.188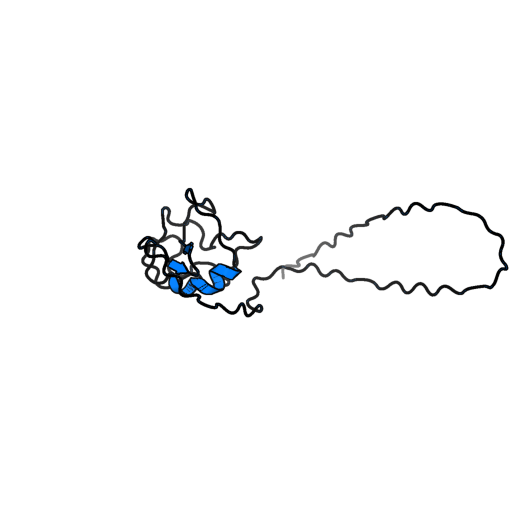 1.00 95.69 109 GLY A CA 1
ATOM 751 C C . GLY A 1 109 ? -13.053 -0.852 -2.554 1.00 95.69 109 GLY A C 1
ATOM 752 O O . GLY A 1 109 ? -13.911 0.010 -2.377 1.00 95.69 109 GLY A O 1
ATOM 753 N N . ARG A 1 110 ? -11.769 -0.643 -2.225 1.00 96.00 110 ARG A N 1
ATOM 754 C CA . ARG A 1 110 ? -11.243 0.640 -1.714 1.00 96.00 110 ARG A CA 1
ATOM 755 C C . ARG A 1 110 ? -10.795 1.555 -2.854 1.00 96.00 110 ARG A C 1
ATOM 757 O O . ARG A 1 110 ? -10.867 1.186 -4.018 1.00 96.00 110 ARG A O 1
ATOM 764 N N . THR A 1 111 ? -10.355 2.765 -2.532 1.00 96.62 111 THR A N 1
ATOM 765 C CA . THR A 1 111 ? -9.770 3.719 -3.487 1.00 96.62 111 THR A CA 1
ATOM 766 C C . THR A 1 111 ? -8.516 4.346 -2.876 1.00 96.62 111 THR A C 1
ATOM 768 O O . THR A 1 111 ? -8.214 4.103 -1.708 1.00 96.62 111 THR A O 1
ATOM 771 N N . TYR A 1 112 ? -7.782 5.140 -3.655 1.00 96.19 112 TYR A N 1
ATOM 772 C CA . TYR A 1 112 ? -6.690 5.959 -3.137 1.00 96.19 112 TYR A CA 1
ATOM 773 C C . TYR A 1 112 ? -7.201 6.952 -2.084 1.00 96.19 112 TYR A C 1
ATOM 775 O O . TYR A 1 112 ? -8.286 7.512 -2.249 1.00 96.19 112 TYR A O 1
ATOM 783 N N . ALA A 1 113 ? -6.416 7.183 -1.029 1.00 95.50 113 ALA A N 1
ATOM 784 C CA . ALA A 1 113 ? -6.793 8.072 0.069 1.00 95.50 113 ALA A CA 1
ATOM 785 C C . ALA A 1 113 ? -6.914 9.537 -0.360 1.00 95.50 113 ALA A C 1
ATOM 787 O O . ALA A 1 113 ? -7.919 10.182 -0.067 1.00 95.50 113 ALA A O 1
ATOM 788 N N . THR A 1 114 ? -5.892 10.069 -1.037 1.00 94.81 114 THR A N 1
ATOM 789 C CA . THR A 1 114 ? -5.843 11.493 -1.402 1.00 94.81 114 THR A CA 1
ATOM 790 C C . THR A 1 114 ? -5.517 11.706 -2.871 1.00 94.81 114 THR A C 1
ATOM 792 O O . THR A 1 114 ? -6.180 12.493 -3.543 1.00 94.81 114 THR A O 1
ATOM 795 N N . THR A 1 115 ? -4.530 10.973 -3.383 1.00 95.69 115 THR A N 1
ATOM 796 C CA . THR A 1 115 ? -3.960 11.190 -4.709 1.00 95.69 115 THR A CA 1
ATOM 797 C C . THR A 1 115 ? -3.957 9.881 -5.479 1.00 95.69 115 THR A C 1
ATOM 799 O O . THR A 1 115 ? -3.544 8.845 -4.962 1.00 95.69 115 THR A O 1
ATOM 802 N N . ILE A 1 116 ? -4.404 9.917 -6.733 1.00 96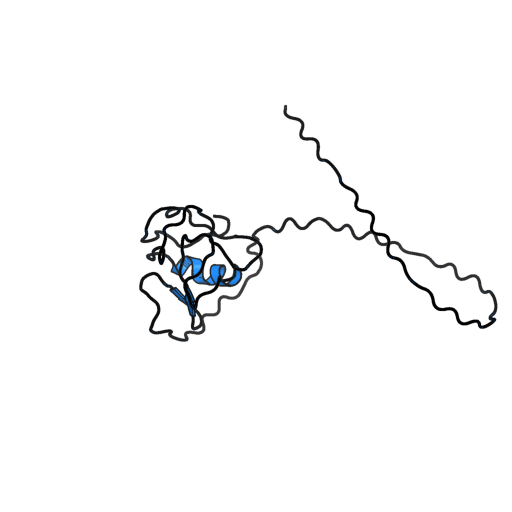.38 116 ILE A N 1
ATOM 803 C CA . ILE A 1 116 ? -4.279 8.776 -7.646 1.00 96.38 116 ILE A CA 1
ATOM 804 C C . ILE A 1 116 ? -2.801 8.628 -8.013 1.00 96.38 116 ILE A C 1
ATOM 806 O O . ILE A 1 116 ? -2.159 9.610 -8.381 1.00 96.38 116 ILE A O 1
ATOM 810 N N . SER A 1 117 ? -2.256 7.416 -7.901 1.00 94.06 117 SER A N 1
ATOM 811 C CA . SER A 1 117 ? -0.841 7.179 -8.212 1.00 94.06 117 SER A CA 1
ATOM 812 C C . SER A 1 117 ? -0.523 7.452 -9.681 1.00 94.06 117 SER A C 1
ATOM 814 O O . SER A 1 117 ? -1.380 7.297 -10.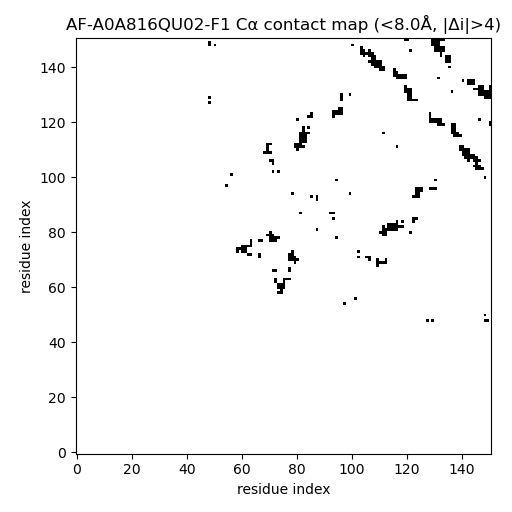541 1.00 94.06 117 SER A O 1
ATOM 816 N N . GLY A 1 118 ? 0.715 7.853 -9.968 1.00 92.12 118 GLY A N 1
ATOM 817 C CA . GLY A 1 118 ? 1.294 7.792 -11.317 1.00 92.12 118 GLY A CA 1
ATOM 818 C C . GLY A 1 118 ? 2.160 6.545 -11.542 1.00 92.12 118 GLY A C 1
ATOM 819 O O . GLY A 1 118 ? 2.641 6.318 -12.652 1.00 92.12 118 GLY A O 1
ATOM 820 N N . ASN A 1 119 ? 2.380 5.755 -10.486 1.00 90.50 119 ASN A N 1
ATOM 821 C CA . ASN A 1 119 ? 3.165 4.525 -10.480 1.00 90.50 119 ASN A CA 1
ATOM 822 C C . ASN A 1 119 ? 2.294 3.345 -10.017 1.00 90.50 119 ASN A C 1
ATOM 824 O O . ASN A 1 119 ? 1.526 3.465 -9.060 1.00 90.50 119 ASN A O 1
ATOM 828 N N . CYS A 1 120 ? 2.440 2.191 -10.660 1.00 92.31 120 CYS A N 1
ATOM 829 C CA . CYS A 1 120 ? 1.738 0.978 -10.260 1.00 92.31 120 CYS A CA 1
ATOM 830 C C . CYS A 1 120 ? 2.332 0.340 -9.003 1.00 92.31 120 CYS A C 1
ATOM 832 O O . CYS A 1 120 ? 1.616 -0.384 -8.318 1.00 92.31 120 CYS A O 1
ATOM 834 N N . CYS A 1 121 ? 3.595 0.618 -8.668 1.00 94.19 121 CYS A N 1
ATOM 835 C CA . CYS A 1 121 ? 4.232 0.100 -7.461 1.00 94.19 121 CYS A CA 1
ATOM 836 C C . CYS A 1 121 ? 3.671 0.763 -6.195 1.00 94.19 121 CYS A C 1
ATOM 838 O O . CYS A 1 121 ? 3.475 1.980 -6.137 1.00 94.19 121 CYS A O 1
ATOM 840 N N . VAL A 1 122 ? 3.456 -0.043 -5.159 1.00 95.00 122 VAL A N 1
ATOM 841 C CA . VAL A 1 122 ? 3.077 0.418 -3.825 1.00 95.00 122 VAL A CA 1
ATOM 842 C C . VAL A 1 122 ? 4.342 0.725 -3.040 1.00 95.00 122 VAL A C 1
ATOM 844 O O . VAL A 1 122 ? 5.159 -0.159 -2.788 1.00 95.00 122 VAL A O 1
ATOM 847 N N . TRP A 1 123 ? 4.479 1.980 -2.626 1.00 95.38 123 TRP A N 1
ATOM 848 C CA . TRP A 1 123 ? 5.568 2.413 -1.760 1.00 95.38 123 TRP A CA 1
ATOM 849 C C . TRP A 1 123 ? 5.454 1.754 -0.387 1.00 95.38 123 TRP A C 1
ATOM 851 O O . TRP A 1 123 ? 4.384 1.746 0.226 1.00 95.38 123 TRP A O 1
ATOM 861 N N . THR A 1 124 ? 6.569 1.216 0.102 1.00 94.81 124 THR A N 1
ATOM 862 C CA . THR A 1 124 ? 6.664 0.579 1.421 1.00 94.81 124 THR A CA 1
ATOM 863 C C . THR A 1 124 ? 7.875 1.114 2.179 1.00 94.81 124 THR A C 1
ATOM 865 O O . THR A 1 124 ? 8.705 1.819 1.614 1.00 94.81 124 THR A O 1
ATOM 868 N N . ALA A 1 125 ? 7.973 0.807 3.472 1.00 95.12 125 ALA A N 1
ATOM 869 C CA . ALA A 1 125 ? 9.120 1.187 4.298 1.00 95.12 125 ALA A CA 1
ATOM 870 C C . ALA A 1 125 ? 10.380 0.344 4.028 1.00 95.12 125 ALA A C 1
ATOM 872 O O . ALA A 1 125 ? 11.446 0.648 4.565 1.00 95.12 125 ALA A O 1
ATOM 873 N N . ASP A 1 126 ? 10.261 -0.730 3.246 1.00 92.12 126 ASP A N 1
ATOM 874 C CA . ASP A 1 126 ? 11.384 -1.606 2.931 1.00 92.12 126 ASP A CA 1
ATOM 875 C C . ASP A 1 126 ? 12.206 -1.052 1.760 1.00 92.12 126 ASP A C 1
ATOM 877 O O . ASP A 1 126 ? 11.784 -0.159 1.035 1.00 92.12 126 ASP A O 1
ATOM 881 N N . THR A 1 127 ? 13.388 -1.627 1.535 1.00 89.62 127 THR A N 1
ATOM 882 C CA . THR A 1 127 ? 14.306 -1.208 0.460 1.00 89.62 127 THR A CA 1
ATOM 883 C C . THR A 1 127 ? 13.751 -1.421 -0.955 1.00 89.62 127 THR A C 1
ATOM 885 O O . THR A 1 127 ? 14.283 -0.844 -1.898 1.00 89.62 127 THR A O 1
ATOM 888 N N . TYR A 1 128 ? 12.721 -2.258 -1.112 1.00 90.12 128 TYR A N 1
ATOM 889 C CA . TYR A 1 128 ? 12.159 -2.628 -2.410 1.00 90.12 128 TYR A CA 1
ATOM 890 C C . TYR A 1 128 ? 10.633 -2.622 -2.370 1.00 90.12 128 TYR A C 1
ATOM 892 O O . TYR A 1 128 ? 10.021 -3.191 -1.463 1.00 90.12 128 TYR A O 1
ATOM 900 N N . GLU A 1 129 ? 10.013 -2.043 -3.393 1.00 90.75 129 GLU A N 1
ATOM 901 C CA . GLU A 1 129 ? 8.573 -2.082 -3.611 1.00 90.75 129 GLU A CA 1
ATOM 902 C C . GLU A 1 129 ? 8.195 -3.406 -4.273 1.00 90.75 129 GLU A C 1
ATOM 904 O O . GLU A 1 129 ? 8.315 -3.584 -5.484 1.00 90.75 129 GLU A O 1
ATOM 909 N N . CYS A 1 130 ? 7.743 -4.364 -3.466 1.00 92.44 130 CYS A N 1
ATOM 910 C CA . CYS A 1 130 ? 7.432 -5.700 -3.965 1.00 92.44 130 CYS A CA 1
ATOM 911 C C . CYS A 1 130 ? 5.992 -5.883 -4.423 1.00 92.44 130 CYS A C 1
ATOM 913 O O . CYS A 1 130 ? 5.658 -6.936 -4.960 1.00 92.44 130 CYS A O 1
ATOM 915 N N . TYR A 1 131 ? 5.143 -4.886 -4.210 1.00 94.25 131 TYR A N 1
ATOM 916 C CA . TYR A 1 131 ? 3.726 -4.951 -4.525 1.00 94.25 131 TYR A CA 1
ATOM 917 C C . TYR A 1 131 ? 3.354 -3.883 -5.539 1.00 94.25 131 TYR A C 1
ATOM 919 O O . TYR A 1 131 ? 3.899 -2.781 -5.512 1.00 94.25 131 TYR A O 1
ATOM 927 N N . GLY A 1 132 ? 2.375 -4.183 -6.383 1.00 95.00 132 GLY A N 1
ATOM 928 C CA . GLY A 1 132 ? 1.809 -3.213 -7.306 1.00 95.00 132 GLY A CA 1
ATOM 929 C C . GLY A 1 132 ? 0.321 -3.419 -7.540 1.00 95.00 132 GLY A C 1
ATOM 930 O O . GLY A 1 132 ? -0.242 -4.455 -7.204 1.00 95.00 132 GLY A O 1
ATOM 931 N N . LEU A 1 133 ? -0.338 -2.401 -8.079 1.00 94.31 133 LEU A N 1
ATOM 932 C CA . LEU A 1 133 ? -1.719 -2.475 -8.543 1.00 94.31 133 LEU A CA 1
ATOM 933 C C . LEU A 1 133 ? -1.719 -2.796 -10.039 1.00 94.31 133 LEU A C 1
ATOM 935 O O . LEU A 1 133 ? -1.121 -2.060 -10.814 1.00 94.31 133 LEU A O 1
ATOM 939 N N . ALA A 1 134 ? -2.425 -3.847 -10.455 1.00 88.50 134 ALA A N 1
ATOM 940 C CA . ALA A 1 134 ? -2.559 -4.187 -11.871 1.00 88.50 134 ALA A CA 1
ATOM 941 C C . ALA A 1 134 ? -3.703 -3.394 -12.534 1.00 88.50 134 ALA A C 1
ATOM 943 O O . ALA A 1 134 ? -3.483 -2.475 -13.317 1.00 88.50 134 ALA A O 1
ATOM 944 N N . SER A 1 135 ? -4.952 -3.720 -12.191 1.00 84.75 135 SER A N 1
ATOM 945 C CA . SER A 1 135 ? -6.147 -3.255 -12.918 1.00 84.75 135 SER A CA 1
ATOM 946 C C . SER A 1 135 ? -6.556 -1.810 -12.623 1.00 84.75 135 SER A C 1
ATOM 948 O O . SER A 1 135 ? -7.266 -1.195 -13.413 1.00 84.75 135 SER A O 1
ATOM 950 N N . ASN A 1 136 ? -6.135 -1.273 -11.478 1.00 89.38 136 ASN A N 1
ATOM 951 C CA . ASN A 1 136 ? -6.503 0.064 -11.011 1.00 89.38 136 ASN A CA 1
ATOM 952 C C . ASN A 1 136 ? -5.280 0.972 -10.814 1.00 89.38 136 ASN A C 1
ATOM 954 O O . ASN A 1 136 ? -5.357 1.975 -10.107 1.00 89.38 136 ASN A O 1
ATOM 958 N N . CYS A 1 137 ? -4.154 0.629 -11.442 1.00 90.88 137 CYS A N 1
ATOM 959 C CA . CYS A 1 137 ? -3.019 1.535 -11.511 1.00 90.88 137 CYS A CA 1
ATOM 960 C C . CYS A 1 137 ? -3.427 2.832 -12.214 1.00 90.88 137 CYS A C 1
ATOM 962 O O . CYS A 1 137 ? -4.056 2.802 -13.272 1.00 90.88 137 CYS A O 1
ATOM 964 N N . ASN A 1 138 ? -3.060 3.969 -11.625 1.00 93.81 138 ASN A N 1
ATOM 965 C CA . ASN A 1 138 ? -3.278 5.300 -12.190 1.00 93.81 138 ASN A CA 1
ATOM 966 C C . ASN A 1 138 ? -4.746 5.641 -12.493 1.00 93.81 138 ASN A C 1
ATOM 968 O O . ASN A 1 138 ? -5.037 6.511 -13.312 1.00 93.81 138 ASN A O 1
ATOM 972 N N . SER A 1 139 ? -5.676 4.971 -11.813 1.00 95.19 139 SER A N 1
ATOM 973 C CA . SER A 1 139 ? -7.109 5.206 -11.935 1.00 95.19 139 SER A CA 1
ATOM 974 C C . SER A 1 139 ? -7.752 5.255 -10.555 1.00 95.19 139 SER A C 1
ATOM 976 O O . SER A 1 139 ? -7.350 4.532 -9.645 1.00 95.19 139 SER A O 1
ATOM 978 N N . ALA A 1 140 ? -8.764 6.106 -10.386 1.00 93.12 140 ALA A N 1
ATOM 979 C CA . ALA A 1 140 ? -9.546 6.120 -9.156 1.00 93.12 140 ALA A CA 1
ATOM 980 C C . ALA A 1 140 ? -10.211 4.750 -8.920 1.00 93.12 140 ALA A C 1
ATOM 982 O O . ALA A 1 140 ? -10.511 4.010 -9.861 1.00 93.12 140 ALA A O 1
ATOM 983 N N . GLY A 1 141 ? -10.439 4.412 -7.650 1.00 89.50 141 GLY A N 1
ATOM 984 C CA . GLY A 1 141 ? -11.202 3.225 -7.290 1.00 89.50 141 GLY A CA 1
ATOM 985 C C . GLY A 1 141 ? -12.704 3.352 -7.611 1.00 89.50 141 GLY A C 1
ATOM 986 O O . GLY A 1 141 ? -13.150 4.364 -8.157 1.00 89.50 141 GLY A O 1
ATOM 987 N N . PRO A 1 142 ? -13.511 2.343 -7.241 1.00 95.31 142 PRO A N 1
ATOM 988 C CA . PRO A 1 142 ? -13.125 1.215 -6.400 1.00 95.31 142 PRO A CA 1
ATOM 989 C C . PRO A 1 142 ? -12.157 0.250 -7.093 1.00 95.31 142 PRO A C 1
ATOM 991 O O . PRO A 1 142 ? -12.255 -0.020 -8.290 1.00 95.31 142 PRO A O 1
ATOM 994 N N . PHE A 1 143 ? -11.207 -0.270 -6.324 1.00 95.44 143 PHE A N 1
ATOM 995 C CA . PHE A 1 143 ? -10.240 -1.246 -6.790 1.00 95.44 143 PHE A CA 1
ATOM 996 C C . PHE A 1 143 ? -10.916 -2.595 -7.022 1.00 95.44 143 PHE A C 1
ATOM 998 O O . PHE A 1 143 ? -11.627 -3.098 -6.152 1.00 95.44 143 PHE A O 1
ATOM 1005 N N . THR A 1 144 ? -10.674 -3.197 -8.185 1.00 94.81 144 THR A N 1
ATOM 1006 C CA . THR A 1 144 ? -11.200 -4.528 -8.528 1.00 94.81 144 THR A CA 1
ATOM 1007 C C . THR A 1 144 ? -10.524 -5.605 -7.681 1.00 94.81 144 THR A C 1
ATOM 1009 O O . THR A 1 144 ? -11.163 -6.550 -7.226 1.00 94.81 144 THR A O 1
ATOM 1012 N N . SER A 1 145 ? -9.230 -5.422 -7.422 1.00 94.75 145 SER A N 1
ATOM 1013 C CA . SER A 1 145 ? -8.409 -6.219 -6.517 1.00 94.75 145 SER A CA 1
ATOM 1014 C C . SER A 1 145 ? -7.444 -5.304 -5.771 1.00 94.75 145 SER A C 1
ATOM 1016 O O . SER A 1 145 ? -7.137 -4.204 -6.229 1.00 94.75 145 SER A O 1
ATOM 1018 N N . GLY A 1 146 ? -6.941 -5.763 -4.629 1.00 94.75 146 GLY A N 1
ATOM 1019 C CA . GLY A 1 146 ? -5.833 -5.087 -3.965 1.00 94.75 146 GLY A CA 1
ATOM 1020 C C . GLY A 1 146 ? -4.475 -5.331 -4.641 1.00 94.75 146 GLY A C 1
ATOM 1021 O O . GLY A 1 146 ? -4.421 -5.999 -5.678 1.00 94.75 146 GLY A O 1
ATOM 1022 N N . PRO A 1 147 ? -3.382 -4.803 -4.060 1.00 95.62 147 PRO A N 1
ATOM 1023 C CA . PRO A 1 147 ? -2.038 -4.959 -4.604 1.00 95.62 147 PRO A CA 1
ATOM 1024 C C . PRO A 1 147 ? -1.583 -6.420 -4.702 1.00 95.62 147 PRO A C 1
ATOM 1026 O O . PRO A 1 147 ? -1.853 -7.231 -3.821 1.00 95.62 147 PRO A O 1
ATOM 1029 N N . THR A 1 148 ? -0.835 -6.750 -5.743 1.00 94.56 148 THR A N 1
ATOM 1030 C CA . THR A 1 148 ? -0.284 -8.081 -6.009 1.00 94.56 148 THR A CA 1
ATOM 1031 C C . THR A 1 148 ? 1.231 -8.064 -5.908 1.00 94.56 148 THR A C 1
ATOM 1033 O O . THR A 1 148 ? 1.880 -7.074 -6.243 1.00 94.56 148 THR A O 1
ATOM 1036 N N . LEU A 1 149 ? 1.809 -9.163 -5.419 1.00 91.94 149 LEU A N 1
ATOM 1037 C CA . LEU A 1 149 ? 3.259 -9.319 -5.376 1.00 91.94 149 LEU A CA 1
ATOM 1038 C C . LEU A 1 149 ? 3.811 -9.358 -6.809 1.00 91.94 149 LEU A C 1
ATOM 1040 O O . LEU A 1 149 ? 3.335 -10.139 -7.628 1.00 91.94 149 LEU A O 1
ATOM 1044 N N . GLY A 1 150 ? 4.826 -8.544 -7.086 1.00 87.75 150 GLY A N 1
ATOM 1045 C CA . GLY A 1 150 ? 5.445 -8.403 -8.404 1.00 87.75 150 GLY A CA 1
ATOM 1046 C C . GLY A 1 150 ? 4.790 -7.362 -9.313 1.00 87.75 150 GLY A C 1
ATOM 1047 O O . GLY A 1 150 ? 5.389 -7.045 -10.336 1.00 87.75 150 GLY A O 1
ATOM 1048 N N . GLY A 1 151 ? 3.640 -6.801 -8.918 1.00 80.44 151 GLY A N 1
ATOM 1049 C CA . GLY A 1 151 ? 2.877 -5.851 -9.735 1.00 80.44 151 GLY A CA 1
ATOM 1050 C C . GLY A 1 151 ? 2.122 -6.546 -10.849 1.00 80.44 151 GLY A C 1
ATOM 1051 O O . GLY A 1 151 ? 2.691 -6.682 -11.952 1.00 80.44 151 GLY A O 1
#

Sequence (151 aa):
ATTTTAATTTITTTATSTTSTTSTTSTTSAITTITTTTAIVVTPSTATCSSTVATSCTTTTSIVSTCQSYEVSWNGHCYYLDGSSGSCATGYSLATNAILTCISTLFAGRTYATTISGNCCVWTADTYECYGLASNCNSAGPFTSGPTLGG

Mean predicted aligned error: 14.02 Å

Foldseek 3Di:
DDDDDDDDDDDDDDDDDDDDDDDDDDDDDDDPDDPDDDDDPPDPPPPALDPPPPLPQDFPPPDPVDADPQWDDGDNDTDHFAQPQLDDDPPDHFAAVSVCVNCQQVNQQHWHDPHQHPDQFTDGPDPDRQWGQDPQHSHTDPRNGGIDGND

Radius of gyration: 26.2 Å; Cα contacts (8 Å, |Δi|>4): 189; chains: 1; bounding box: 76×40×59 Å

Organism: NCBI:txid392030